Protein AF-A0A3D0NHT3-F1 (afdb_monomer_lite)

Secondary structure (DSSP, 8-state):
----------HHHHHHHHHHHHHHHHHHHHHHHHHHHHHHHHT--

pLDDT: mean 81.09, std 14.51, range [47.41, 96.38]

Radius of gyration: 20.29 Å; chains: 1; bounding box: 32×14×66 Å

Structure (mmCIF, N/CA/C/O backbone):
data_AF-A0A3D0NHT3-F1
#
_entry.id   AF-A0A3D0NHT3-F1
#
loop_
_atom_site.group_PDB
_atom_site.id
_atom_site.type_symbol
_atom_site.label_atom_id
_atom_site.label_alt_id
_atom_site.label_comp_id
_atom_site.label_asym_id
_atom_site.label_entity_id
_atom_site.label_seq_id
_atom_site.pdbx_PDB_ins_code
_atom_site.Cartn_x
_atom_site.Cartn_y
_atom_site.Cartn_z
_atom_site.occupancy
_atom_site.B_iso_or_equiv
_atom_site.auth_seq_id
_atom_site.auth_comp_id
_atom_site.auth_asym_id
_atom_site.auth_atom_id
_atom_site.pdbx_PDB_model_num
ATOM 1 N N . MET A 1 1 ? 5.282 -5.101 -40.091 1.00 48.53 1 MET A N 1
ATOM 2 C CA . MET A 1 1 ? 5.558 -4.233 -38.923 1.00 48.53 1 MET A CA 1
ATOM 3 C C . MET A 1 1 ? 5.234 -5.027 -37.670 1.00 48.53 1 MET A C 1
ATOM 5 O O . MET A 1 1 ? 4.069 -5.200 -37.346 1.00 48.53 1 MET A O 1
ATOM 9 N N . ASN A 1 2 ? 6.250 -5.617 -37.040 1.00 47.41 2 ASN A N 1
ATOM 10 C CA . ASN A 1 2 ? 6.067 -6.528 -35.912 1.00 47.41 2 ASN A CA 1
ATOM 11 C C . ASN A 1 2 ? 5.658 -5.756 -34.649 1.00 47.41 2 ASN A C 1
ATOM 13 O O . ASN A 1 2 ? 6.501 -5.160 -33.985 1.00 47.41 2 ASN A O 1
ATOM 17 N N . THR A 1 3 ? 4.379 -5.823 -34.282 1.00 56.34 3 THR A N 1
ATOM 18 C CA . THR A 1 3 ? 3.802 -5.324 -33.023 1.00 56.34 3 THR A CA 1
ATOM 19 C C . THR A 1 3 ? 4.148 -6.237 -31.844 1.00 56.34 3 THR A C 1
ATOM 21 O O . THR A 1 3 ? 3.276 -6.715 -31.126 1.00 56.34 3 THR A O 1
ATOM 24 N N . ASN A 1 4 ? 5.434 -6.512 -31.637 1.00 60.00 4 ASN A N 1
ATOM 25 C CA . ASN A 1 4 ? 5.902 -7.214 -30.448 1.00 60.00 4 ASN A CA 1
ATOM 26 C C . ASN A 1 4 ? 6.386 -6.178 -29.435 1.00 60.00 4 ASN A C 1
ATOM 28 O O . ASN A 1 4 ? 7.582 -6.039 -29.189 1.00 60.00 4 ASN A O 1
ATOM 32 N N . TYR A 1 5 ? 5.427 -5.470 -28.826 1.00 59.84 5 TYR A N 1
ATOM 33 C CA . TYR A 1 5 ? 5.612 -4.866 -27.509 1.00 59.84 5 TYR A CA 1
ATOM 34 C C . TYR A 1 5 ? 5.819 -6.022 -26.526 1.00 59.84 5 TYR A C 1
ATOM 36 O O . TYR A 1 5 ? 4.923 -6.416 -25.781 1.00 59.84 5 TYR A O 1
ATOM 44 N N . ARG A 1 6 ? 7.021 -6.600 -26.527 1.00 61.19 6 ARG A N 1
ATOM 45 C CA . ARG A 1 6 ? 7.541 -7.268 -25.344 1.00 61.19 6 ARG A CA 1
ATOM 46 C C . ARG A 1 6 ? 7.670 -6.164 -24.302 1.00 61.19 6 ARG A C 1
ATOM 48 O O . ARG A 1 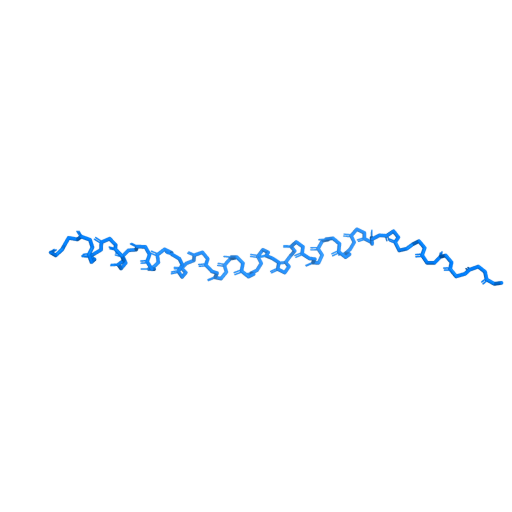6 ? 8.724 -5.553 -24.166 1.00 61.19 6 ARG 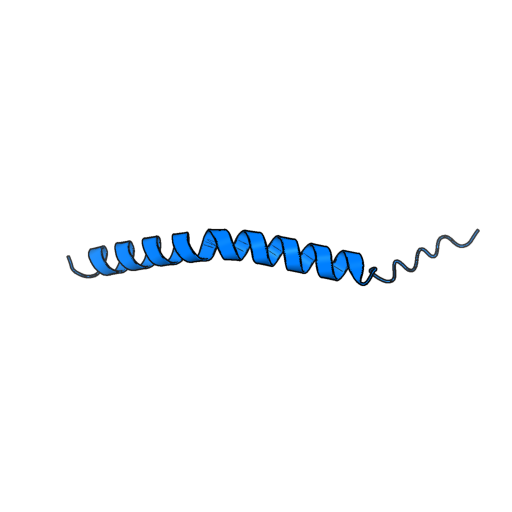A O 1
ATOM 55 N N . ARG A 1 7 ? 6.552 -5.857 -23.634 1.00 62.16 7 ARG A N 1
ATOM 56 C CA . ARG A 1 7 ? 6.501 -5.104 -22.385 1.00 62.16 7 ARG A CA 1
ATOM 57 C C . ARG A 1 7 ? 7.241 -5.968 -21.373 1.00 62.16 7 ARG A C 1
ATOM 59 O O . ARG A 1 7 ? 6.631 -6.709 -20.612 1.00 62.16 7 ARG A O 1
ATOM 66 N N . GLY A 1 8 ? 8.570 -5.971 -21.449 1.00 64.31 8 GLY A N 1
ATOM 67 C CA . GLY A 1 8 ? 9.379 -6.299 -20.296 1.00 64.31 8 GLY A CA 1
ATOM 68 C C . GLY A 1 8 ? 8.936 -5.290 -19.261 1.00 64.31 8 GLY A C 1
ATOM 69 O O . GLY A 1 8 ? 9.203 -4.104 -19.437 1.00 64.31 8 GLY A O 1
ATOM 70 N N . PHE A 1 9 ? 8.123 -5.757 -18.315 1.00 65.75 9 PHE A N 1
ATOM 71 C CA . PHE A 1 9 ? 7.615 -4.959 -17.215 1.00 65.75 9 PHE A CA 1
ATOM 72 C C . PHE A 1 9 ? 8.802 -4.165 -16.694 1.00 65.75 9 PHE A C 1
ATOM 74 O O . PHE A 1 9 ? 9.821 -4.756 -16.315 1.00 65.75 9 PHE A O 1
ATOM 81 N N . THR A 1 10 ? 8.751 -2.843 -16.829 1.00 84.06 10 THR A N 1
ATOM 82 C CA . THR A 1 10 ? 9.896 -2.045 -16.414 1.00 84.06 10 THR A CA 1
ATOM 83 C C . THR A 1 10 ? 10.083 -2.309 -14.924 1.00 84.06 10 THR A C 1
ATOM 85 O O . THR A 1 10 ? 9.105 -2.420 -14.183 1.00 84.06 10 THR A O 1
ATOM 88 N N . LEU A 1 11 ? 11.325 -2.450 -14.453 1.00 87.12 11 LEU A N 1
ATOM 89 C CA . LEU A 1 11 ? 11.581 -2.569 -13.010 1.00 87.12 11 LEU A CA 1
ATOM 90 C C . LEU A 1 11 ? 10.843 -1.457 -12.246 1.00 87.12 11 LEU A C 1
ATOM 92 O O . LEU A 1 11 ? 10.309 -1.684 -11.169 1.00 87.12 11 LEU A O 1
ATOM 96 N N . ILE A 1 12 ? 10.727 -0.288 -12.880 1.00 88.94 12 ILE A N 1
ATOM 97 C CA . ILE A 1 12 ? 9.949 0.865 -12.436 1.00 88.94 12 ILE A CA 1
ATOM 98 C C . ILE A 1 12 ? 8.467 0.528 -12.237 1.00 88.94 12 ILE A C 1
ATOM 100 O O . ILE A 1 12 ? 7.946 0.816 -11.167 1.00 88.94 12 ILE A O 1
ATOM 104 N N . GLU A 1 13 ? 7.783 -0.094 -13.199 1.00 88.19 13 GLU A N 1
ATOM 105 C CA . GLU A 1 13 ? 6.391 -0.520 -13.010 1.00 88.19 13 GLU A CA 1
ATOM 106 C C . GLU A 1 13 ? 6.257 -1.464 -11.802 1.00 88.19 13 GLU A C 1
ATOM 108 O O . GLU A 1 13 ? 5.303 -1.323 -11.037 1.00 88.19 13 GLU A O 1
ATOM 113 N N . LEU A 1 14 ? 7.207 -2.394 -11.575 1.00 91.00 14 LEU A N 1
ATOM 114 C CA . LEU A 1 14 ? 7.111 -3.330 -10.431 1.00 91.00 14 LEU A CA 1
ATOM 115 C C . LEU A 1 14 ? 7.273 -2.567 -9.124 1.00 91.00 14 LEU A C 1
ATOM 117 O O . LEU A 1 14 ? 6.508 -2.770 -8.182 1.00 91.00 14 LEU A O 1
ATOM 121 N N . LEU A 1 15 ? 8.241 -1.656 -9.089 1.00 93.69 15 LEU A N 1
ATOM 122 C CA . LEU A 1 15 ? 8.501 -0.805 -7.938 1.00 93.69 15 LEU A CA 1
ATOM 123 C C . LEU A 1 15 ? 7.308 0.103 -7.625 1.00 93.69 15 LEU A C 1
ATOM 125 O O . LEU A 1 15 ? 6.937 0.222 -6.461 1.00 93.69 15 LEU A O 1
ATOM 129 N N . VAL A 1 16 ? 6.670 0.694 -8.640 1.00 94.25 16 VAL A N 1
ATOM 130 C CA . VAL A 1 16 ? 5.482 1.543 -8.467 1.00 94.25 16 VAL A CA 1
ATOM 131 C C . VAL A 1 16 ? 4.322 0.739 -7.885 1.00 94.25 16 VAL A C 1
ATOM 133 O O . VAL A 1 16 ? 3.684 1.193 -6.939 1.00 94.25 16 VAL A O 1
ATOM 136 N N . VAL A 1 17 ? 4.071 -0.473 -8.387 1.00 94.44 17 VAL A N 1
ATOM 137 C CA . VAL A 1 17 ? 3.000 -1.334 -7.861 1.00 94.44 17 VAL A CA 1
ATOM 138 C C . VAL A 1 17 ? 3.259 -1.709 -6.401 1.00 94.44 17 VAL A C 1
ATOM 140 O O . VAL A 1 17 ? 2.363 -1.572 -5.569 1.00 94.44 17 VAL A O 1
ATOM 143 N N . ILE A 1 18 ? 4.483 -2.126 -6.065 1.00 95.56 18 ILE A N 1
ATOM 144 C CA . ILE A 1 18 ? 4.853 -2.461 -4.681 1.00 95.56 18 ILE A CA 1
ATOM 145 C C . ILE A 1 18 ? 4.725 -1.228 -3.774 1.00 95.56 18 ILE A C 1
ATOM 147 O O . ILE A 1 18 ? 4.205 -1.346 -2.665 1.00 95.56 18 ILE A O 1
ATOM 151 N N . ALA A 1 19 ? 5.127 -0.044 -4.244 1.00 96.12 19 ALA A N 1
ATOM 152 C CA . ALA A 1 19 ? 4.982 1.205 -3.499 1.00 96.12 19 ALA A CA 1
ATOM 153 C C . ALA A 1 19 ? 3.508 1.542 -3.2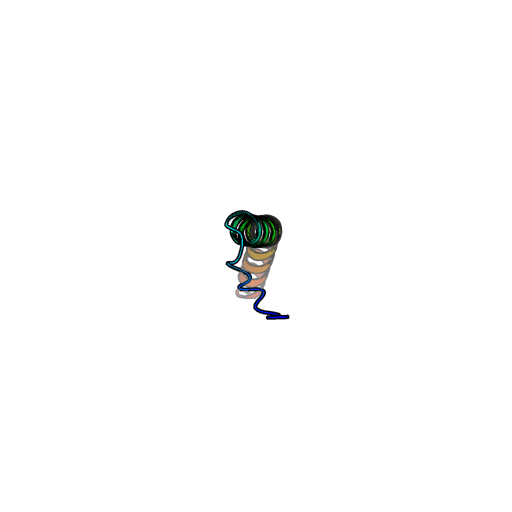20 1.00 96.12 19 ALA A C 1
ATOM 155 O O . ALA A 1 19 ? 3.159 1.849 -2.082 1.00 96.12 19 ALA A O 1
ATOM 156 N N . ILE A 1 20 ? 2.630 1.425 -4.223 1.00 96.38 20 ILE A N 1
ATOM 157 C CA . ILE A 1 20 ? 1.188 1.666 -4.061 1.00 96.38 20 ILE A CA 1
ATOM 158 C C . ILE A 1 20 ? 0.592 0.687 -3.044 1.00 96.38 20 ILE A C 1
ATOM 160 O O . ILE A 1 20 ? -0.090 1.114 -2.114 1.00 96.38 20 ILE A O 1
ATOM 164 N N . ILE A 1 21 ? 0.879 -0.614 -3.174 1.00 96.12 21 ILE A N 1
ATOM 165 C CA . ILE A 1 21 ? 0.395 -1.636 -2.232 1.00 96.12 21 ILE A CA 1
ATOM 166 C C . ILE A 1 21 ? 0.901 -1.339 -0.815 1.0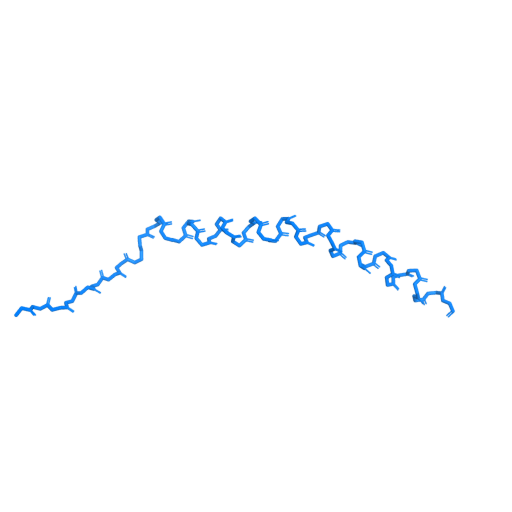0 96.12 21 ILE A C 1
ATOM 168 O O . ILE A 1 21 ? 0.120 -1.389 0.133 1.00 96.12 21 ILE A O 1
ATOM 172 N N . GLY A 1 22 ? 2.178 -0.981 -0.663 1.00 96.25 22 GLY A N 1
ATOM 173 C CA . GLY A 1 22 ? 2.778 -0.641 0.627 1.00 96.25 22 GLY A CA 1
ATOM 174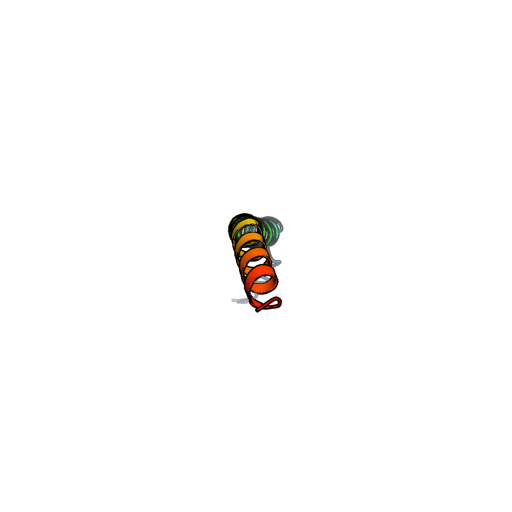 C C . GLY A 1 22 ? 2.110 0.557 1.303 1.00 96.25 22 GLY A C 1
ATOM 175 O O . GLY A 1 22 ? 1.824 0.496 2.496 1.00 96.25 22 GLY A O 1
ATOM 176 N N . VAL A 1 23 ? 1.795 1.615 0.548 1.00 95.62 23 VAL A N 1
ATOM 177 C CA . VAL A 1 23 ? 1.069 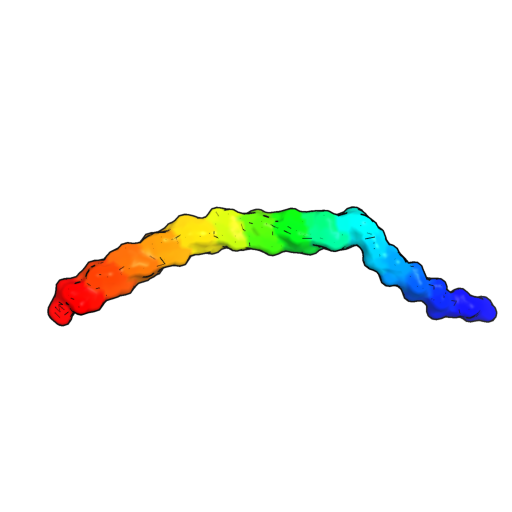2.788 1.068 1.00 95.62 23 VAL A CA 1
ATOM 178 C C . VAL A 1 23 ? -0.342 2.405 1.510 1.00 95.62 23 VAL A C 1
ATOM 180 O O . VAL A 1 23 ? -0.744 2.733 2.625 1.00 95.62 23 VAL A O 1
ATOM 183 N N . LEU A 1 24 ? -1.084 1.676 0.672 1.00 96.00 24 LEU A N 1
ATOM 184 C CA . LEU A 1 24 ? -2.441 1.235 1.003 1.00 96.00 24 LEU A CA 1
ATOM 185 C C . LEU A 1 24 ? -2.447 0.360 2.263 1.00 96.00 24 LEU A C 1
ATOM 187 O O . LEU A 1 24 ? -3.215 0.616 3.186 1.00 96.00 24 LEU A O 1
ATOM 191 N N . VAL A 1 25 ? -1.552 -0.627 2.349 1.00 95.06 25 VAL A N 1
ATOM 192 C CA . VAL A 1 25 ? -1.423 -1.496 3.529 1.00 95.06 25 VAL A CA 1
ATOM 193 C C . VAL A 1 25 ? -0.971 -0.705 4.758 1.00 95.06 25 VAL A C 1
ATOM 195 O O . VAL A 1 25 ? -1.509 -0.924 5.839 1.00 95.06 25 VAL A O 1
ATOM 198 N N . GLY A 1 26 ? -0.045 0.245 4.610 1.00 93.94 26 GLY A N 1
ATOM 199 C CA . GLY A 1 26 ? 0.413 1.117 5.696 1.00 93.94 26 GLY A CA 1
ATOM 200 C C . GLY A 1 26 ? -0.715 1.936 6.327 1.00 93.94 26 GLY A C 1
ATOM 201 O O . GLY A 1 26 ? -0.741 2.103 7.544 1.00 93.94 26 GLY A O 1
ATOM 202 N N . LEU A 1 27 ? -1.687 2.377 5.524 1.00 90.94 27 LEU A N 1
ATOM 203 C CA . LEU A 1 27 ? -2.895 3.051 6.011 1.00 90.94 27 LEU A CA 1
ATOM 204 C C . LEU A 1 27 ? -3.923 2.073 6.604 1.00 90.94 27 LEU A C 1
ATOM 206 O O . LEU A 1 27 ? -4.637 2.420 7.543 1.00 90.94 27 LEU A O 1
ATOM 210 N N . LEU A 1 28 ? -3.995 0.843 6.087 1.00 91.00 28 LEU A N 1
ATOM 211 C CA . LEU A 1 28 ? -4.940 -0.180 6.547 1.00 91.00 28 LEU A CA 1
ATOM 212 C C . LEU A 1 28 ? -4.509 -0.857 7.856 1.00 91.00 28 LEU A C 1
ATOM 214 O O . LEU A 1 28 ? -5.362 -1.174 8.680 1.00 91.00 28 LEU A O 1
ATOM 218 N N . LEU A 1 29 ? -3.209 -1.055 8.091 1.00 89.00 29 LEU A N 1
ATOM 219 C CA . LEU A 1 29 ? -2.668 -1.661 9.314 1.00 89.00 29 LEU A CA 1
ATOM 220 C C . LEU A 1 29 ? -3.215 -1.035 10.613 1.00 89.00 29 LEU A C 1
ATOM 222 O O . LEU A 1 29 ? -3.745 -1.789 11.433 1.00 89.00 29 LEU A O 1
ATOM 226 N N . PRO A 1 30 ? -3.161 0.296 10.830 1.00 83.81 30 PRO A N 1
ATOM 227 C CA . PRO A 1 30 ? -3.718 0.909 12.038 1.00 83.81 30 PRO A CA 1
ATOM 228 C C . PRO A 1 30 ? -5.244 0.767 12.126 1.00 83.81 30 PRO A C 1
ATOM 230 O O . PRO A 1 30 ? -5.788 0.640 13.223 1.00 83.81 30 PRO A O 1
ATOM 233 N N . ALA A 1 31 ? -5.953 0.751 10.994 1.00 88.69 31 ALA A N 1
ATOM 234 C CA . ALA A 1 31 ? -7.399 0.527 10.969 1.00 88.69 31 ALA A CA 1
ATOM 235 C C . ALA A 1 31 ? -7.759 -0.912 11.387 1.00 88.69 31 ALA A C 1
ATOM 237 O O . ALA A 1 31 ? -8.691 -1.124 12.162 1.00 88.69 31 ALA A O 1
ATOM 238 N N . VAL A 1 32 ? -6.978 -1.903 10.945 1.00 87.94 32 VAL A N 1
ATOM 239 C CA . VAL A 1 32 ? -7.162 -3.316 11.313 1.00 87.94 32 VAL A CA 1
ATOM 240 C C . VAL A 1 32 ? -6.892 -3.548 12.803 1.00 87.94 32 VAL A C 1
ATOM 242 O O . VAL A 1 32 ? -7.621 -4.315 13.433 1.00 87.94 32 VAL A O 1
ATOM 245 N N . GLN A 1 33 ? -5.900 -2.874 13.396 1.00 86.19 33 GLN A N 1
ATOM 246 C CA . GLN A 1 33 ? -5.654 -2.974 14.843 1.00 86.19 33 GLN A CA 1
ATOM 247 C C . GLN A 1 33 ? -6.842 -2.448 15.657 1.00 86.19 33 GLN A C 1
ATOM 249 O O . GLN A 1 33 ? -7.321 -3.144 16.552 1.00 86.19 33 GLN A O 1
ATOM 254 N N . GLN A 1 34 ? -7.390 -1.288 15.285 1.00 85.19 34 GLN A N 1
ATOM 255 C CA . GLN A 1 34 ? -8.579 -0.726 15.935 1.00 85.19 34 GLN A CA 1
ATOM 256 C C . GLN A 1 34 ? -9.794 -1.658 15.818 1.00 85.19 34 GLN A C 1
ATOM 258 O O . GLN A 1 34 ? -10.489 -1.908 16.804 1.00 85.19 34 GLN A O 1
ATOM 263 N N . ALA A 1 35 ? -10.022 -2.235 14.635 1.00 84.69 35 ALA A N 1
ATOM 264 C CA . ALA A 1 35 ? -11.100 -3.199 14.426 1.00 84.69 35 ALA A CA 1
ATOM 265 C C . ALA A 1 35 ? -10.919 -4.465 15.282 1.00 84.69 35 ALA A C 1
ATOM 267 O O . ALA A 1 35 ? -11.883 -4.969 15.858 1.00 84.69 35 ALA A O 1
ATOM 268 N N . ARG A 1 36 ? -9.684 -4.965 15.418 1.00 86.44 36 ARG A N 1
ATOM 269 C CA . ARG A 1 36 ? -9.377 -6.129 16.259 1.00 86.44 36 ARG A CA 1
ATOM 270 C C . ARG A 1 36 ? -9.578 -5.836 17.743 1.00 86.44 36 ARG A C 1
ATOM 272 O O . ARG A 1 36 ? -10.103 -6.686 18.460 1.00 86.44 36 ARG A O 1
ATOM 279 N N . GLU A 1 37 ? -9.162 -4.666 18.212 1.00 86.81 37 GLU A N 1
ATOM 280 C CA . GLU A 1 37 ? -9.389 -4.237 19.594 1.00 86.81 37 GLU A CA 1
ATOM 281 C C . GLU A 1 37 ? -10.883 -4.101 19.901 1.00 86.81 37 GLU A C 1
ATOM 283 O O . GLU A 1 37 ? -11.337 -4.591 20.936 1.00 86.81 37 GLU A O 1
ATOM 288 N N . ALA A 1 38 ? -11.666 -3.528 18.983 1.00 82.75 38 ALA A N 1
ATOM 289 C CA . ALA A 1 38 ? -13.122 -3.469 19.096 1.00 82.75 38 ALA A CA 1
ATOM 290 C C . ALA A 1 38 ? -13.753 -4.874 19.111 1.00 82.75 38 ALA A C 1
ATOM 292 O O . ALA A 1 38 ? -14.556 -5.175 19.992 1.00 82.75 38 ALA A O 1
ATOM 293 N N . ALA A 1 39 ? -13.333 -5.772 18.215 1.00 79.62 39 ALA A N 1
ATOM 294 C CA . ALA A 1 39 ? -13.800 -7.159 18.194 1.00 79.62 39 ALA A CA 1
ATOM 295 C C . ALA A 1 39 ? -13.453 -7.911 19.490 1.00 79.62 39 ALA A C 1
ATOM 297 O O . ALA A 1 39 ? -14.266 -8.679 20.000 1.00 79.62 39 ALA A O 1
ATOM 298 N N . ARG A 1 40 ? -12.271 -7.665 20.073 1.00 81.12 40 ARG A N 1
ATOM 299 C CA . ARG A 1 40 ? -11.877 -8.282 21.347 1.00 81.12 40 ARG A CA 1
ATOM 300 C C . ARG A 1 40 ? -12.666 -7.739 22.537 1.00 81.12 40 ARG A C 1
ATOM 302 O O . ARG A 1 40 ? -12.925 -8.502 23.460 1.00 81.12 40 ARG A O 1
ATOM 309 N N . ARG A 1 41 ? -13.078 -6.467 22.506 1.00 74.94 41 ARG A N 1
ATOM 310 C CA . ARG A 1 41 ? -14.020 -5.909 23.491 1.00 74.94 41 ARG A CA 1
ATOM 311 C C . ARG A 1 41 ? -15.406 -6.547 23.372 1.00 74.94 41 ARG A C 1
ATOM 313 O O . ARG A 1 41 ? -16.000 -6.850 24.393 1.00 74.94 41 ARG A O 1
ATOM 320 N N . ILE A 1 42 ? -15.888 -6.792 22.153 1.00 74.06 42 ILE A N 1
ATOM 321 C CA . ILE A 1 42 ? -17.207 -7.404 21.906 1.00 74.06 42 ILE A CA 1
ATOM 322 C C . ILE A 1 42 ? -17.208 -8.913 22.219 1.00 74.06 42 ILE A C 1
ATOM 324 O O . ILE A 1 42 ? -18.227 -9.455 22.619 1.00 74.06 42 ILE A O 1
ATOM 328 N N . SER A 1 43 ? -16.070 -9.605 22.089 1.00 71.88 43 SER A N 1
ATOM 329 C CA . SER A 1 43 ? -15.969 -11.039 22.411 1.00 71.88 43 SER A CA 1
ATOM 330 C C . SER A 1 43 ? -16.126 -11.363 23.904 1.00 71.88 43 SER A C 1
ATOM 332 O O . SER A 1 43 ? -16.322 -12.532 24.230 1.00 71.88 43 SER A O 1
ATOM 334 N N . CYS A 1 44 ? -16.015 -10.377 24.797 1.00 63.97 44 CYS A N 1
ATOM 335 C CA . CYS A 1 44 ? -16.359 -10.524 26.211 1.00 63.97 44 CYS A CA 1
ATOM 336 C C . CYS A 1 44 ? -17.542 -9.605 26.542 1.00 63.97 44 CYS A C 1
ATOM 338 O O . CYS A 1 44 ? -17.374 -8.560 27.171 1.00 63.97 44 CYS A O 1
ATOM 340 N N . SER A 1 45 ? -18.727 -10.026 26.109 1.00 51.72 45 SER A N 1
ATOM 341 C CA . SER A 1 45 ? -20.034 -9.621 26.633 1.00 51.72 45 SER A CA 1
ATOM 342 C C . SER A 1 45 ? -20.865 -10.867 26.880 1.00 51.72 45 SER A C 1
ATOM 344 O O . SER A 1 45 ? -20.831 -11.731 25.972 1.00 51.72 45 SER A O 1
#

Sequence (45 aa):
MNTNYRRGFTLIELLVVIAIIGVLVGLLLPAVQQAREAARRISCS

Foldseek 3Di:
DDPPPPCPPPVVNVVVVVVVVCVVVVVVVVVVVVVVVVVVVVVPD